Protein AF-A0AA36C3Q3-F1 (afdb_monomer)

Secondary structure (DSSP, 8-state):
--PPP---------HHHHHHHHHHHHHHHHHHHHHHHH----HHHHHHHHHHHHHHHHHH-TT----HHHHHHHHHHHHHHHHHHHHT----

Nearest PDB structures (foldseek):
  2oer-assembly1_A  TM=5.355E-01  e=8.664E+00  Pseudomonas aeruginosa
  5ys3-assembly1_A  TM=3.918E-01  e=6.915E+00  Citrobacter koseri ATCC BAA-895
  9cu8-assembly1_A  TM=4.021E-01  e=6.915E+00  synthetic construct

Mean predicted aligned error: 9.86 Å

Structure (mmCIF, N/CA/C/O backbone):
data_AF-A0AA36C3Q3-F1
#
_entry.id   AF-A0AA36C3Q3-F1
#
loop_
_atom_site.group_PDB
_atom_site.id
_atom_site.type_symbol
_atom_site.label_atom_id
_atom_site.label_alt_id
_atom_site.label_comp_id
_atom_site.label_asym_id
_atom_site.label_entity_id
_atom_site.label_seq_id
_atom_site.pdbx_PDB_ins_code
_atom_site.Cartn_x
_atom_site.Cartn_y
_atom_site.Cartn_z
_atom_site.occupancy
_atom_site.B_iso_or_equiv
_atom_site.auth_seq_id
_atom_site.auth_comp_id
_atom_site.auth_asym_id
_atom_site.auth_a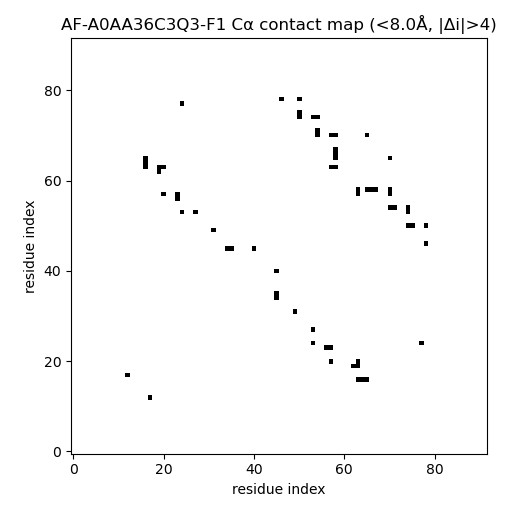tom_id
_atom_site.pdbx_PDB_model_num
ATOM 1 N N . MET A 1 1 ? 12.430 -6.342 51.608 1.00 42.44 1 MET A N 1
ATOM 2 C CA . MET A 1 1 ? 12.813 -6.571 50.197 1.00 42.44 1 MET A CA 1
ATOM 3 C C . MET A 1 1 ? 11.564 -6.938 49.411 1.00 42.44 1 MET A C 1
ATOM 5 O O . MET A 1 1 ? 11.040 -8.013 49.644 1.00 42.44 1 MET A O 1
ATOM 9 N N . LEU A 1 2 ? 11.076 -6.073 48.521 1.00 40.62 2 LEU A N 1
ATOM 10 C CA . LEU A 1 2 ? 10.014 -6.393 47.558 1.00 40.62 2 LEU A CA 1
ATOM 11 C C . LEU A 1 2 ? 10.379 -5.680 46.251 1.00 40.62 2 LEU A C 1
ATOM 13 O O . LEU A 1 2 ? 10.317 -4.457 46.172 1.00 40.62 2 LEU A O 1
ATOM 17 N N . ARG A 1 3 ? 10.860 -6.433 45.255 1.00 43.69 3 ARG A N 1
ATOM 18 C CA . ARG A 1 3 ? 11.034 -5.925 43.887 1.00 43.69 3 ARG A CA 1
ATOM 19 C C . ARG A 1 3 ? 9.690 -6.065 43.168 1.00 43.69 3 ARG A C 1
ATOM 21 O O . ARG A 1 3 ? 9.179 -7.183 43.139 1.00 43.69 3 ARG A O 1
ATOM 28 N N . PRO A 1 4 ? 9.136 -5.015 42.544 1.00 47.12 4 PRO A N 1
ATOM 29 C CA . PRO A 1 4 ? 8.052 -5.198 41.599 1.00 47.12 4 PRO A CA 1
ATOM 30 C C . PRO A 1 4 ? 8.631 -5.742 40.291 1.00 47.12 4 PRO A C 1
ATOM 32 O O . PRO A 1 4 ? 9.522 -5.151 39.674 1.00 47.12 4 PRO A O 1
ATOM 35 N N . SER A 1 5 ? 8.134 -6.908 39.897 1.00 47.00 5 SER A N 1
ATOM 36 C CA . SER A 1 5 ? 8.310 -7.510 38.584 1.00 47.00 5 SER A CA 1
ATOM 37 C C . SER A 1 5 ? 7.857 -6.526 37.503 1.00 47.00 5 SER A C 1
ATOM 39 O O . SER A 1 5 ? 6.739 -6.013 37.524 1.00 47.00 5 SER A O 1
ATOM 41 N N . LYS A 1 6 ? 8.739 -6.246 36.537 1.00 48.47 6 LYS A N 1
ATOM 42 C CA . LYS A 1 6 ? 8.367 -5.548 35.305 1.00 48.47 6 LYS A CA 1
ATOM 43 C C . LYS A 1 6 ? 7.358 -6.422 34.559 1.00 48.47 6 LYS A C 1
ATOM 45 O O . LYS A 1 6 ? 7.741 -7.389 33.911 1.00 48.47 6 LYS A O 1
ATOM 50 N N . GLN A 1 7 ? 6.076 -6.080 34.660 1.00 49.91 7 GLN A N 1
ATOM 51 C CA . GLN A 1 7 ? 5.036 -6.604 33.785 1.00 49.91 7 GLN A CA 1
ATOM 52 C C . GLN A 1 7 ? 5.324 -6.076 32.374 1.00 49.91 7 GLN A C 1
ATOM 54 O O . GLN A 1 7 ? 4.997 -4.935 32.036 1.00 49.91 7 GLN A O 1
ATOM 59 N N . SER A 1 8 ? 6.007 -6.881 31.564 1.00 47.03 8 SER A N 1
ATOM 60 C CA . SER A 1 8 ? 6.157 -6.643 30.133 1.00 47.03 8 SER A CA 1
ATOM 61 C C . SER A 1 8 ? 4.759 -6.504 29.533 1.00 47.03 8 SER A C 1
ATOM 63 O O . SER A 1 8 ? 3.964 -7.444 29.568 1.00 47.03 8 SER A O 1
ATOM 65 N N . ARG A 1 9 ? 4.428 -5.310 29.032 1.00 41.38 9 ARG A N 1
ATOM 66 C CA . ARG A 1 9 ? 3.200 -5.062 28.272 1.00 41.38 9 ARG A CA 1
ATOM 67 C C . ARG A 1 9 ? 3.250 -5.917 27.007 1.00 41.38 9 ARG A C 1
ATOM 69 O O . ARG A 1 9 ? 3.806 -5.495 26.002 1.00 41.38 9 ARG A O 1
ATOM 76 N N . CYS A 1 10 ? 2.652 -7.105 27.044 1.00 47.88 10 CYS A N 1
ATOM 77 C CA . CYS A 1 10 ? 2.108 -7.709 25.835 1.00 47.88 10 CYS A CA 1
ATOM 78 C C . CYS A 1 10 ? 0.932 -6.828 25.418 1.00 47.88 10 CYS A C 1
ATOM 80 O O . CYS A 1 10 ? -0.193 -7.004 25.888 1.00 47.88 10 CYS A O 1
ATOM 82 N N . THR A 1 11 ? 1.200 -5.822 24.587 1.00 45.78 11 THR A N 1
ATOM 83 C CA . THR A 1 11 ? 0.170 -5.144 23.803 1.00 45.78 11 THR A CA 1
ATOM 84 C C . THR A 1 11 ? -0.457 -6.198 22.907 1.00 45.78 11 THR A C 1
ATOM 86 O O . THR A 1 11 ? 0.021 -6.471 21.811 1.00 45.78 11 THR A O 1
ATOM 89 N N . THR A 1 12 ? -1.495 -6.853 23.424 1.00 51.47 12 THR A N 1
ATOM 90 C CA . THR A 1 12 ? -2.325 -7.781 22.665 1.00 51.47 12 THR A CA 1
ATOM 91 C C . THR A 1 12 ? -3.010 -6.940 21.601 1.00 51.47 12 THR A C 1
ATOM 93 O O . THR A 1 12 ? -4.019 -6.282 21.864 1.00 51.47 12 THR A O 1
ATOM 96 N N . VAL A 1 13 ? -2.398 -6.873 20.419 1.00 56.41 13 VAL A N 1
ATOM 97 C CA . VAL A 1 13 ? -3.036 -6.328 19.225 1.00 56.41 13 VAL A CA 1
ATOM 98 C C . VAL A 1 13 ? -4.329 -7.115 19.079 1.00 56.41 13 VAL A C 1
ATOM 100 O O . VAL A 1 13 ? -4.309 -8.345 19.025 1.00 56.41 13 VAL A O 1
ATOM 103 N N . ARG A 1 14 ? -5.469 -6.423 19.148 1.00 62.75 14 ARG A N 1
ATOM 104 C CA . ARG A 1 14 ? -6.775 -7.087 19.155 1.00 62.75 14 ARG A CA 1
ATOM 105 C C . ARG A 1 14 ? -6.863 -7.918 17.868 1.00 62.75 14 ARG A C 1
ATOM 107 O O . ARG A 1 14 ? -6.597 -7.347 16.810 1.00 62.75 14 ARG A O 1
ATOM 114 N N . PRO A 1 15 ? -7.236 -9.210 17.915 1.00 74.19 15 PRO A N 1
ATOM 115 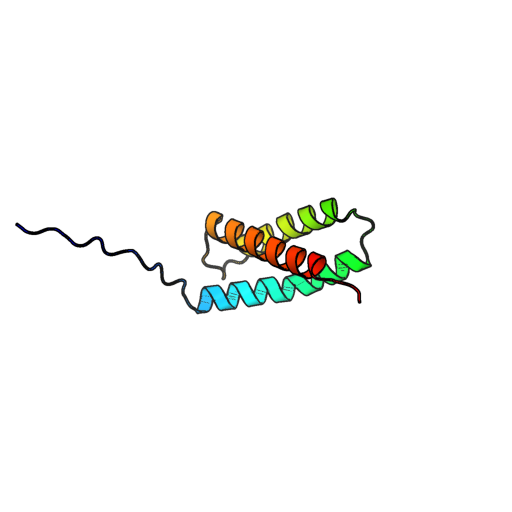C CA . PRO A 1 15 ? -7.277 -10.064 16.723 1.00 74.19 15 PRO A CA 1
ATOM 116 C C . PRO A 1 15 ? -8.043 -9.424 15.556 1.00 74.19 15 PRO A C 1
ATOM 118 O O . PRO A 1 15 ? -7.629 -9.511 14.405 1.00 74.19 15 PRO A O 1
ATOM 121 N N . GLN A 1 16 ? -9.096 -8.669 15.875 1.00 78.75 16 GLN A N 1
ATOM 122 C CA . GLN A 1 16 ? -9.882 -7.906 14.911 1.00 78.75 16 GLN A CA 1
ATOM 123 C C . GLN A 1 16 ? -9.076 -6.844 14.148 1.00 78.75 16 GLN A C 1
ATOM 125 O O . GLN A 1 16 ? -9.281 -6.660 12.953 1.00 78.75 16 GLN A O 1
ATOM 130 N N . THR A 1 17 ? -8.150 -6.149 14.810 1.00 78.62 17 THR A N 1
ATOM 131 C CA . THR A 1 17 ? -7.288 -5.148 14.169 1.00 78.62 17 THR A CA 1
ATOM 132 C C . THR A 1 17 ? -6.387 -5.808 13.133 1.00 78.62 17 THR A C 1
ATOM 134 O O . THR A 1 17 ? -6.268 -5.294 12.028 1.00 78.62 17 THR A O 1
ATOM 137 N N . TYR A 1 18 ? -5.811 -6.970 13.454 1.00 79.38 18 TYR A N 1
ATOM 138 C CA . TYR A 1 18 ? -5.002 -7.729 12.501 1.00 79.38 18 TYR A CA 1
ATOM 139 C C . TYR A 1 18 ? -5.823 -8.167 11.283 1.00 79.38 18 TYR A C 1
ATOM 141 O O . TYR A 1 18 ? -5.404 -7.940 10.152 1.00 79.38 18 TYR A O 1
ATOM 149 N N . VAL A 1 19 ? -7.019 -8.723 11.506 1.00 85.31 19 VAL A N 1
ATOM 150 C CA . VAL A 1 19 ? -7.928 -9.134 10.423 1.00 85.31 19 VAL A CA 1
ATOM 151 C C . VAL A 1 19 ? -8.307 -7.946 9.534 1.00 85.31 19 VAL A C 1
ATOM 153 O O . VAL A 1 19 ? -8.293 -8.063 8.311 1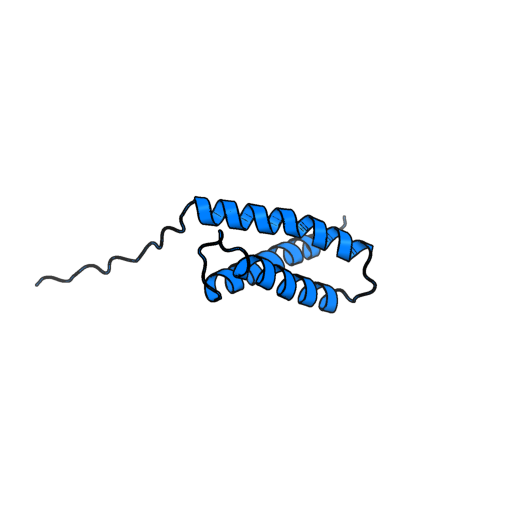.00 85.31 19 VAL A O 1
ATOM 156 N N . ASN A 1 20 ? -8.592 -6.784 10.127 1.00 86.94 20 ASN A N 1
ATOM 157 C CA . ASN A 1 20 ? -8.940 -5.577 9.378 1.00 86.94 20 ASN A CA 1
ATOM 158 C C . ASN A 1 20 ? -7.759 -5.057 8.546 1.00 86.94 20 ASN A C 1
ATOM 160 O O . ASN A 1 20 ? -7.955 -4.711 7.384 1.00 86.94 20 ASN A O 1
ATOM 164 N N . VAL A 1 21 ? -6.544 -5.047 9.110 1.00 87.94 21 VAL A N 1
ATOM 165 C CA . VAL A 1 21 ? -5.322 -4.684 8.375 1.00 87.94 21 VAL A CA 1
ATOM 166 C C . VAL A 1 21 ? -5.098 -5.646 7.212 1.00 87.94 21 VAL A C 1
ATOM 168 O O . VAL A 1 21 ? -4.907 -5.195 6.088 1.00 87.94 21 VAL A O 1
ATOM 171 N N . ALA A 1 22 ? -5.175 -6.956 7.454 1.00 88.19 22 ALA A N 1
ATOM 172 C CA . ALA A 1 22 ? -4.989 -7.966 6.416 1.00 88.19 22 ALA A CA 1
ATOM 173 C C . ALA A 1 22 ? -6.013 -7.812 5.283 1.00 88.19 22 ALA A C 1
ATOM 175 O O . ALA A 1 22 ? -5.645 -7.853 4.114 1.00 88.19 22 ALA A O 1
ATOM 176 N N . ARG A 1 23 ? -7.286 -7.557 5.614 1.00 89.00 23 ARG A N 1
ATOM 177 C CA . ARG A 1 23 ? -8.338 -7.293 4.622 1.00 89.00 23 ARG A CA 1
ATOM 178 C C . ARG A 1 23 ? -7.994 -6.101 3.727 1.00 89.00 23 ARG A C 1
ATOM 180 O O . ARG A 1 23 ? -8.195 -6.182 2.522 1.00 89.00 23 ARG A O 1
ATOM 187 N N . ILE A 1 24 ? -7.500 -5.010 4.310 1.00 89.06 24 ILE A N 1
ATOM 188 C CA . ILE A 1 24 ? -7.162 -3.786 3.570 1.00 89.06 24 ILE A CA 1
ATOM 189 C C . ILE A 1 24 ? -5.930 -4.002 2.701 1.00 89.06 24 ILE A C 1
ATOM 191 O O . ILE A 1 24 ? -5.963 -3.657 1.527 1.00 89.06 24 ILE A O 1
ATOM 195 N N . VAL A 1 25 ? -4.884 -4.630 3.241 1.00 90.00 25 VAL A N 1
ATOM 196 C CA . VAL A 1 25 ? -3.670 -4.952 2.480 1.00 90.00 25 VAL A CA 1
ATOM 197 C C . VAL A 1 25 ? -3.990 -5.859 1.290 1.00 90.00 25 VAL A C 1
ATOM 199 O O . VAL A 1 25 ? -3.551 -5.566 0.186 1.00 90.00 25 VAL A O 1
ATOM 202 N N . ASN A 1 26 ? -4.801 -6.903 1.485 1.00 90.00 26 ASN A N 1
ATOM 203 C CA . ASN A 1 26 ? -5.183 -7.820 0.407 1.00 90.00 26 ASN A CA 1
ATOM 204 C C . ASN A 1 26 ? -6.036 -7.134 -0.670 1.00 90.00 26 ASN A C 1
ATOM 206 O O . ASN A 1 26 ? -5.885 -7.423 -1.850 1.00 90.00 26 ASN A O 1
ATOM 210 N N . ALA A 1 27 ? -6.949 -6.239 -0.279 1.00 88.56 27 ALA A N 1
ATOM 211 C CA . ALA A 1 27 ? -7.732 -5.470 -1.245 1.00 88.56 27 ALA A CA 1
ATOM 212 C C . ALA A 1 27 ? -6.836 -4.514 -2.044 1.00 88.56 27 ALA A C 1
ATOM 214 O O . ALA A 1 27 ? -6.961 -4.420 -3.260 1.00 88.56 27 ALA A O 1
ATOM 215 N N . PHE A 1 28 ? -5.899 -3.858 -1.359 1.00 90.50 28 PHE A N 1
ATOM 216 C CA . PHE A 1 28 ? -4.959 -2.928 -1.965 1.00 90.50 28 PHE A CA 1
ATOM 217 C C . PHE A 1 28 ? -3.977 -3.622 -2.919 1.00 90.50 28 PHE A C 1
ATOM 219 O O . PHE A 1 28 ? -3.612 -3.051 -3.937 1.00 90.50 28 PHE A O 1
ATOM 226 N N . GLU A 1 29 ? -3.592 -4.871 -2.646 1.00 89.75 29 GLU A N 1
ATOM 227 C CA . GLU A 1 29 ? -2.728 -5.669 -3.528 1.00 89.75 29 GLU A CA 1
ATOM 228 C C . GLU A 1 29 ? -3.282 -5.780 -4.956 1.00 89.75 29 GLU A C 1
ATOM 230 O O . GLU A 1 29 ? -2.510 -5.731 -5.909 1.00 89.75 29 GLU A O 1
ATOM 235 N N . LEU A 1 30 ? -4.608 -5.843 -5.124 1.00 88.88 30 LEU A N 1
ATOM 236 C CA . LEU A 1 30 ? -5.242 -5.853 -6.446 1.00 88.88 30 LEU A CA 1
ATOM 237 C C . LEU A 1 30 ? -5.000 -4.542 -7.212 1.00 88.88 30 LEU A C 1
ATOM 239 O O . LEU A 1 30 ? -4.680 -4.588 -8.397 1.00 88.88 30 LEU A O 1
ATOM 243 N N . GLU A 1 31 ? -5.087 -3.391 -6.535 1.00 90.06 31 GLU A N 1
ATOM 244 C CA . GLU A 1 31 ? -4.777 -2.081 -7.134 1.00 90.06 31 GLU A CA 1
ATOM 245 C C . GLU A 1 31 ? -3.295 -1.984 -7.516 1.00 90.06 31 GLU A C 1
ATOM 247 O O . GLU A 1 31 ? -2.953 -1.472 -8.578 1.00 90.06 31 GLU A O 1
ATOM 252 N N . VAL A 1 32 ? -2.402 -2.526 -6.680 1.00 88.88 32 VAL A N 1
ATOM 253 C CA . VAL A 1 32 ? -0.958 -2.552 -6.962 1.00 88.88 32 VAL A CA 1
ATOM 254 C C . VAL A 1 32 ? -0.644 -3.391 -8.200 1.00 88.88 32 VAL A C 1
ATOM 256 O O . VAL A 1 32 ? 0.170 -2.973 -9.023 1.00 88.88 32 VAL A O 1
ATOM 259 N N . GLN A 1 33 ? -1.287 -4.553 -8.349 1.00 88.38 33 GLN A N 1
ATOM 260 C CA . GLN A 1 33 ? -1.141 -5.402 -9.535 1.00 88.38 33 GLN A CA 1
ATOM 261 C C . GLN A 1 33 ? -1.640 -4.689 -10.795 1.00 88.38 33 GLN A C 1
ATOM 263 O O . GLN A 1 33 ? -0.963 -4.717 -11.820 1.00 88.38 33 GLN A O 1
ATOM 268 N N . GLU A 1 34 ? -2.780 -3.998 -10.715 1.00 89.38 34 GLU A N 1
ATOM 269 C CA . GLU A 1 34 ? -3.292 -3.189 -11.824 1.00 89.38 34 GLU A CA 1
ATOM 270 C C . GLU A 1 34 ? -2.296 -2.088 -12.211 1.00 89.38 34 GLU A C 1
ATOM 272 O O . GLU A 1 34 ? -1.908 -1.995 -13.375 1.00 89.38 34 GLU A O 1
ATOM 277 N N . TRP A 1 35 ? -1.791 -1.317 -11.242 1.00 89.75 35 TRP A N 1
ATOM 278 C CA . TRP A 1 35 ? -0.802 -0.270 -11.512 1.00 89.75 35 TRP A CA 1
ATOM 279 C C . TRP A 1 35 ? 0.499 -0.820 -12.089 1.00 89.75 35 TRP A C 1
ATOM 281 O O . TRP A 1 35 ? 1.098 -0.167 -12.937 1.00 89.75 35 TRP A O 1
ATOM 291 N N . GLY A 1 36 ? 0.9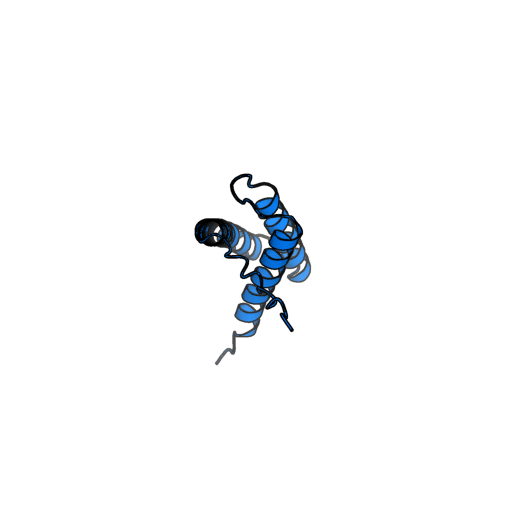30 -2.011 -11.673 1.00 85.44 36 GLY A N 1
ATOM 292 C CA . GLY A 1 36 ? 2.096 -2.674 -12.255 1.00 85.44 36 GLY A CA 1
ATOM 293 C C . GLY A 1 36 ? 1.932 -3.006 -13.743 1.00 85.44 36 GLY A C 1
ATOM 294 O O . GLY A 1 36 ? 2.926 -3.058 -14.460 1.00 85.44 36 GLY A O 1
ATOM 295 N N . LEU A 1 37 ? 0.697 -3.201 -14.216 1.00 84.69 37 LEU A N 1
ATOM 296 C CA . LEU A 1 37 ? 0.392 -3.527 -15.612 1.00 84.69 37 LEU A CA 1
ATOM 297 C C . LEU A 1 37 ? 0.087 -2.295 -16.471 1.00 84.69 37 LEU A C 1
ATOM 299 O O . LEU A 1 37 ? 0.317 -2.326 -17.678 1.00 84.69 37 LEU A O 1
ATOM 303 N N . THR A 1 38 ? -0.471 -1.238 -15.878 1.00 90.38 38 THR A N 1
ATOM 304 C CA . THR A 1 38 ? -0.979 -0.076 -16.627 1.00 90.38 38 THR A CA 1
ATOM 305 C C . THR A 1 38 ? -0.127 1.180 -16.492 1.00 90.38 38 THR A C 1
ATOM 307 O O . THR A 1 38 ? -0.371 2.147 -17.209 1.00 90.38 38 THR A O 1
ATOM 310 N N . SER A 1 39 ? 0.797 1.230 -15.532 1.00 86.88 39 SER A N 1
ATOM 311 C CA . SER A 1 39 ? 1.592 2.427 -15.256 1.00 86.88 39 SER A CA 1
ATOM 312 C C . SER A 1 39 ? 2.894 2.434 -16.049 1.00 86.88 39 SER A C 1
ATOM 314 O O . SER A 1 39 ? 3.638 1.459 -16.036 1.00 86.88 39 SER A O 1
ATOM 316 N N . ASP A 1 40 ? 3.225 3.583 -16.637 1.00 89.75 40 ASP A N 1
ATOM 317 C CA . ASP A 1 40 ? 4.540 3.849 -17.241 1.00 89.75 40 ASP A CA 1
ATOM 318 C C . ASP A 1 40 ? 5.594 4.300 -16.201 1.00 89.75 40 ASP A C 1
ATOM 320 O O . ASP A 1 40 ? 6.691 4.739 -16.553 1.00 89.75 40 ASP A O 1
ATOM 324 N N . ALA A 1 41 ? 5.254 4.266 -14.908 1.00 87.12 41 ALA A N 1
ATOM 325 C CA . ALA A 1 41 ? 6.150 4.671 -13.828 1.00 87.12 41 ALA A CA 1
ATOM 326 C C . ALA A 1 41 ? 7.322 3.694 -13.662 1.00 87.12 41 ALA A C 1
ATOM 328 O O . ALA A 1 41 ? 7.176 2.484 -13.834 1.00 87.12 41 ALA A O 1
ATOM 329 N N . THR A 1 42 ? 8.482 4.203 -13.237 1.00 89.44 42 THR A N 1
ATOM 330 C CA . THR A 1 42 ? 9.597 3.319 -12.866 1.00 89.44 42 THR A CA 1
ATOM 331 C C . THR A 1 42 ? 9.245 2.490 -11.621 1.00 89.44 42 THR A C 1
ATOM 333 O O . THR A 1 42 ? 8.399 2.910 -10.821 1.00 89.44 42 THR A O 1
ATOM 336 N N . PRO A 1 43 ? 9.909 1.343 -11.388 1.00 85.69 43 PRO A N 1
ATOM 337 C CA . PRO A 1 43 ? 9.685 0.530 -10.191 1.00 85.69 43 PRO A CA 1
ATOM 338 C C . PRO A 1 43 ? 9.803 1.317 -8.875 1.00 85.69 43 PRO A C 1
ATOM 340 O O . PRO A 1 43 ? 9.022 1.106 -7.945 1.00 85.69 43 PRO A O 1
ATOM 343 N N . GLU A 1 44 ? 10.732 2.270 -8.792 1.00 86.88 44 GLU A N 1
ATOM 344 C CA . GLU A 1 44 ? 10.924 3.128 -7.618 1.00 86.88 44 GLU A CA 1
ATOM 345 C C . GLU A 1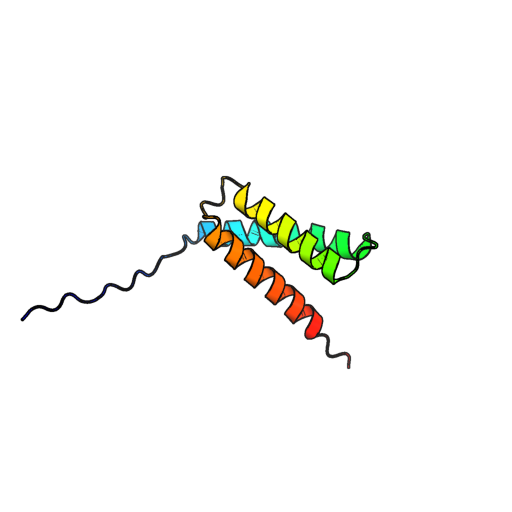 44 ? 9.750 4.091 -7.437 1.00 86.88 44 GLU A C 1
ATOM 347 O O . GLU A 1 44 ? 9.2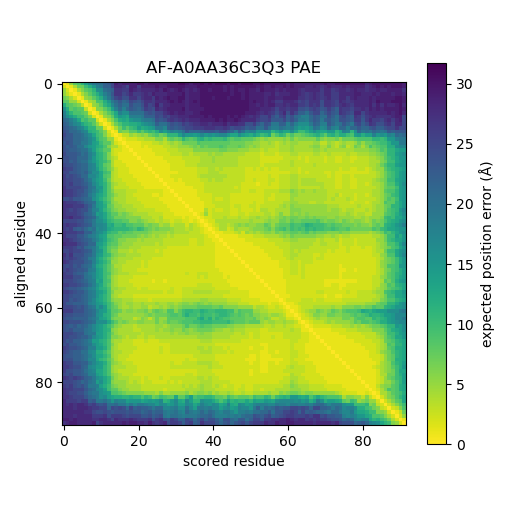23 4.231 -6.333 1.00 86.88 44 GLU A O 1
ATOM 352 N N . GLN A 1 45 ? 9.306 4.726 -8.525 1.00 89.00 45 G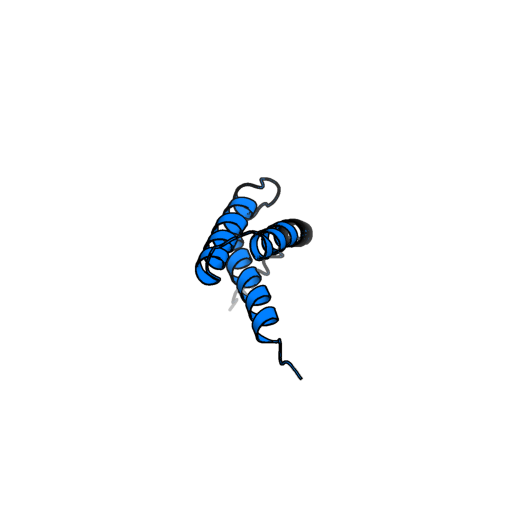LN A N 1
ATOM 353 C CA . GLN A 1 45 ? 8.156 5.630 -8.510 1.00 89.00 45 GLN A CA 1
ATOM 354 C C . GLN A 1 45 ? 6.876 4.889 -8.123 1.00 89.00 45 GLN A C 1
ATOM 356 O O . GLN A 1 45 ? 6.099 5.384 -7.304 1.00 89.00 45 GLN A O 1
ATOM 361 N N . LEU A 1 46 ? 6.683 3.683 -8.662 1.00 88.75 46 LEU A N 1
ATOM 362 C CA . LEU A 1 46 ? 5.561 2.828 -8.309 1.00 88.75 46 LEU A CA 1
ATOM 363 C C . LEU A 1 46 ? 5.635 2.421 -6.832 1.00 88.75 46 LEU A C 1
ATOM 365 O O . LEU A 1 46 ? 4.647 2.528 -6.115 1.00 88.75 46 LEU A O 1
ATOM 369 N N . THR A 1 47 ? 6.816 2.059 -6.331 1.00 90.69 47 THR A N 1
ATOM 370 C CA . THR A 1 47 ? 7.010 1.713 -4.915 1.00 90.69 47 THR A CA 1
ATOM 371 C C . THR A 1 47 ? 6.666 2.879 -3.979 1.00 90.69 47 THR A C 1
ATOM 373 O O . THR A 1 47 ? 6.003 2.675 -2.958 1.00 90.69 47 THR A O 1
ATOM 376 N N . GLU A 1 48 ? 7.073 4.107 -4.308 1.00 93.06 48 GLU A N 1
ATOM 377 C CA . GLU A 1 48 ? 6.730 5.300 -3.518 1.00 93.06 48 GLU A CA 1
ATOM 378 C C . GLU A 1 48 ? 5.237 5.649 -3.587 1.00 93.06 48 GLU A C 1
ATOM 380 O O . GLU A 1 48 ? 4.640 6.033 -2.573 1.00 93.06 48 GLU A O 1
ATOM 385 N N . LEU A 1 49 ? 4.600 5.448 -4.745 1.00 92.31 49 LEU A N 1
ATOM 386 C CA . LEU A 1 49 ? 3.152 5.593 -4.891 1.00 92.31 49 LEU A CA 1
ATOM 387 C C . LEU A 1 49 ? 2.413 4.597 -3.989 1.00 92.31 49 LEU A C 1
ATOM 389 O O . LEU A 1 49 ? 1.544 4.994 -3.212 1.00 92.31 49 LEU A O 1
ATOM 393 N N . VAL A 1 50 ? 2.798 3.322 -4.043 1.00 92.94 50 VAL A N 1
ATOM 394 C CA . VAL A 1 50 ? 2.201 2.236 -3.256 1.00 92.94 50 VAL A CA 1
ATOM 395 C C . VAL A 1 50 ? 2.369 2.493 -1.756 1.00 92.94 50 VAL A C 1
ATOM 397 O O . VAL A 1 50 ? 1.396 2.389 -1.010 1.00 92.94 50 VAL A O 1
ATOM 400 N N . LYS A 1 51 ? 3.565 2.899 -1.301 1.00 94.50 51 LYS A N 1
ATOM 401 C CA . LYS A 1 51 ? 3.814 3.296 0.099 1.00 94.50 51 LYS A CA 1
ATOM 402 C C . LYS A 1 51 ? 2.871 4.407 0.551 1.00 94.50 51 LYS A C 1
ATOM 404 O O . LYS A 1 51 ? 2.249 4.296 1.607 1.00 94.50 51 LYS A O 1
ATOM 409 N N . THR A 1 52 ? 2.782 5.468 -0.248 1.00 94.81 52 THR A N 1
ATOM 410 C CA . THR A 1 52 ? 1.975 6.653 0.064 1.00 94.81 52 THR A CA 1
ATOM 411 C C . THR A 1 52 ? 0.495 6.296 0.143 1.00 94.81 52 THR A C 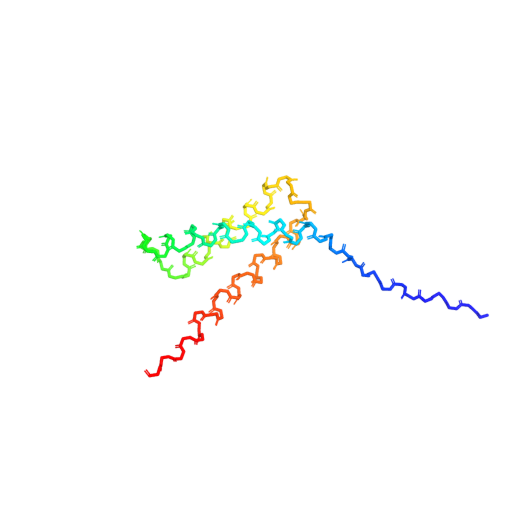1
ATOM 413 O O . THR A 1 52 ? -0.168 6.588 1.134 1.00 94.81 52 THR A O 1
ATOM 416 N N . ARG A 1 53 ? -0.014 5.583 -0.863 1.00 94.00 53 ARG A N 1
ATOM 417 C CA . ARG A 1 53 ? -1.423 5.193 -0.940 1.00 94.00 53 ARG A CA 1
ATOM 418 C C . ARG A 1 53 ? -1.816 4.215 0.160 1.00 94.00 53 ARG A C 1
ATOM 420 O O . ARG A 1 53 ? -2.837 4.428 0.805 1.00 94.00 53 ARG A O 1
ATOM 427 N N . LEU A 1 54 ? -0.996 3.200 0.438 1.00 93.81 54 LEU A N 1
ATOM 428 C CA . LEU A 1 54 ? -1.273 2.266 1.530 1.00 93.81 54 LEU A CA 1
ATOM 429 C C . LEU A 1 54 ? -1.312 2.986 2.882 1.00 93.81 54 LEU A C 1
ATOM 431 O O . LEU A 1 54 ? -2.177 2.701 3.708 1.00 93.81 54 LEU A O 1
ATOM 435 N N . MET A 1 55 ? -0.404 3.942 3.104 1.00 94.38 55 MET A N 1
ATOM 436 C CA . MET A 1 55 ? -0.425 4.776 4.304 1.00 94.38 55 MET A CA 1
ATOM 437 C C . MET A 1 55 ? -1.743 5.543 4.419 1.00 94.38 55 MET A C 1
ATOM 439 O O . MET A 1 55 ? -2.379 5.473 5.470 1.00 94.38 55 MET A O 1
ATOM 443 N N . ASP A 1 56 ? -2.172 6.208 3.344 1.00 92.25 56 ASP A N 1
ATOM 444 C CA . ASP A 1 56 ? -3.433 6.953 3.298 1.00 92.25 56 ASP A CA 1
ATOM 445 C C . ASP A 1 56 ? -4.638 6.047 3.597 1.00 92.25 56 ASP A C 1
ATOM 447 O O . ASP A 1 56 ? -5.482 6.401 4.422 1.00 92.25 56 ASP A O 1
ATOM 451 N N . PHE A 1 57 ? -4.699 4.849 3.011 1.00 89.56 57 PHE A N 1
ATOM 452 C CA . PHE A 1 57 ? -5.758 3.871 3.285 1.00 89.56 57 PHE A CA 1
ATOM 453 C C . PHE A 1 57 ? -5.817 3.473 4.764 1.00 89.56 57 PHE A C 1
ATOM 455 O O . PHE A 1 57 ? -6.894 3.451 5.364 1.00 89.56 57 PHE A O 1
ATOM 462 N N . LEU A 1 58 ? -4.660 3.198 5.369 1.00 90.12 58 LEU A N 1
ATOM 463 C CA . LEU A 1 58 ? -4.575 2.754 6.758 1.00 90.12 58 LEU A CA 1
ATOM 464 C C . LEU A 1 58 ? -4.935 3.854 7.765 1.00 90.12 58 LEU A C 1
ATOM 466 O O . LEU A 1 58 ? -5.518 3.548 8.802 1.00 90.12 58 LEU A O 1
ATOM 470 N N . VAL A 1 59 ? -4.592 5.118 7.486 1.00 89.56 59 VAL A N 1
ATOM 471 C CA . VAL A 1 59 ? -4.899 6.246 8.391 1.00 89.56 59 VAL A CA 1
ATOM 472 C C . VAL A 1 59 ? -6.298 6.827 8.184 1.00 89.56 59 VAL A C 1
ATOM 474 O O . VAL A 1 59 ? -6.828 7.463 9.095 1.00 89.56 59 VAL A O 1
ATOM 477 N N . THR A 1 60 ? -6.898 6.633 7.006 1.00 87.19 60 THR A N 1
ATOM 478 C CA . THR A 1 60 ? -8.225 7.187 6.684 1.00 87.19 60 THR A CA 1
ATOM 479 C C . THR A 1 60 ? -9.360 6.231 7.063 1.00 87.19 60 THR A C 1
ATOM 481 O O . THR A 1 60 ? -10.473 6.686 7.349 1.00 87.19 60 THR A O 1
ATOM 484 N N . ASP A 1 61 ? -9.109 4.916 7.125 1.00 83.94 61 ASP A N 1
ATOM 485 C CA . ASP A 1 61 ? -10.114 3.949 7.577 1.00 83.94 61 ASP A CA 1
ATOM 486 C C . ASP A 1 61 ? -10.343 4.065 9.093 1.00 83.94 61 ASP A C 1
ATOM 488 O O . ASP A 1 61 ? -9.566 3.591 9.920 1.00 83.94 61 ASP A O 1
ATOM 492 N N . ARG A 1 62 ? -11.476 4.662 9.474 1.00 73.81 62 ARG A N 1
ATOM 493 C CA . ARG A 1 62 ? -11.872 4.848 10.880 1.00 73.81 62 ARG A CA 1
ATOM 494 C C . ARG A 1 62 ? -12.118 3.532 11.632 1.00 73.81 62 ARG A C 1
ATOM 496 O O . ARG A 1 62 ? -12.189 3.548 12.858 1.00 73.81 62 ARG A O 1
ATOM 503 N N . ASN A 1 63 ? -12.254 2.405 10.931 1.00 78.56 63 ASN A N 1
ATOM 504 C CA . ASN A 1 63 ? -12.404 1.080 11.539 1.00 78.56 63 ASN A CA 1
ATOM 505 C C . ASN A 1 63 ? -11.050 0.451 11.903 1.00 78.56 63 ASN A C 1
ATOM 507 O O . ASN A 1 63 ? -10.992 -0.496 12.698 1.00 78.56 63 ASN A O 1
ATOM 511 N N . LEU A 1 64 ? -9.954 0.968 11.343 1.00 78.50 64 LEU A N 1
ATOM 512 C CA . LEU A 1 64 ? -8.603 0.669 11.783 1.00 78.50 64 LEU A CA 1
ATOM 513 C C . LEU A 1 64 ? -8.290 1.557 12.985 1.00 78.50 64 LEU A C 1
ATOM 515 O O . LEU A 1 64 ? -7.775 2.659 12.867 1.00 78.50 64 LEU A O 1
ATOM 519 N N . ASN A 1 65 ? -8.614 1.069 14.180 1.00 81.00 65 ASN A N 1
ATOM 520 C CA . ASN A 1 65 ? -8.229 1.710 15.438 1.00 81.00 65 ASN A CA 1
ATOM 521 C C . ASN A 1 65 ? -6.707 1.570 15.685 1.00 81.00 65 ASN A C 1
ATOM 523 O O . ASN A 1 65 ? -6.289 0.897 16.632 1.00 81.00 65 ASN A O 1
ATOM 527 N N . ILE A 1 66 ? -5.892 2.143 14.793 1.00 84.44 66 ILE A N 1
ATOM 528 C CA . ILE A 1 66 ? -4.427 2.171 14.824 1.00 84.44 66 ILE A CA 1
ATOM 529 C C . ILE A 1 66 ? -3.935 3.612 14.693 1.00 84.44 66 ILE A C 1
ATOM 531 O O . ILE A 1 66 ? -4.555 4.443 14.034 1.00 84.44 66 ILE A O 1
ATOM 535 N N . ASP A 1 67 ? -2.810 3.917 15.326 1.00 88.25 67 ASP A N 1
ATOM 536 C CA . ASP A 1 67 ? -2.154 5.213 15.194 1.00 88.25 67 ASP A CA 1
ATOM 537 C C . ASP A 1 67 ? -1.202 5.248 13.982 1.00 88.25 67 ASP A C 1
ATOM 539 O O . ASP A 1 67 ? -0.850 4.220 13.396 1.00 88.25 67 ASP A O 1
ATOM 543 N N . LYS A 1 68 ? -0.731 6.451 13.633 1.00 88.25 68 LYS A N 1
ATOM 544 C CA . LYS A 1 68 ? 0.157 6.682 12.484 1.00 88.25 68 LYS A CA 1
ATOM 545 C C . LYS A 1 68 ? 1.485 5.914 12.568 1.00 88.25 68 LYS A C 1
ATOM 547 O O . LYS A 1 68 ? 2.012 5.522 11.530 1.00 88.25 68 LYS A O 1
ATOM 552 N N . SER A 1 69 ? 2.034 5.689 13.765 1.00 91.06 69 SER A N 1
ATOM 553 C CA . SER A 1 69 ? 3.264 4.902 13.937 1.00 91.06 69 SER A CA 1
ATOM 554 C C . SER A 1 69 ? 3.012 3.436 13.603 1.00 91.06 69 SER A C 1
ATOM 556 O O . SER A 1 69 ? 3.784 2.835 12.857 1.00 91.06 69 SER A O 1
ATOM 558 N N . THR A 1 70 ? 1.906 2.879 14.102 1.00 89.56 70 THR A N 1
ATOM 559 C CA . THR A 1 70 ? 1.492 1.506 13.786 1.00 89.56 70 THR A CA 1
ATOM 560 C C . THR A 1 70 ? 1.218 1.342 12.288 1.00 89.56 70 THR A C 1
ATOM 562 O O . THR A 1 70 ? 1.705 0.389 11.681 1.00 89.56 70 THR A O 1
ATOM 565 N N . ALA A 1 71 ? 0.508 2.289 11.663 1.00 91.69 71 ALA A N 1
ATOM 566 C CA . ALA A 1 71 ? 0.262 2.282 10.219 1.00 91.69 71 ALA A CA 1
ATOM 567 C C . ALA A 1 71 ? 1.571 2.318 9.410 1.00 91.69 71 ALA A C 1
ATOM 569 O O . ALA A 1 71 ? 1.763 1.499 8.515 1.00 91.69 71 ALA A O 1
ATOM 570 N N . SER A 1 72 ? 2.512 3.194 9.778 1.00 93.38 72 SER A N 1
ATOM 571 C CA . SER A 1 72 ? 3.835 3.280 9.143 1.00 93.38 72 SER A CA 1
ATOM 572 C C . SER A 1 72 ? 4.601 1.953 9.212 1.00 93.38 72 SER A C 1
ATOM 574 O O . SER A 1 72 ? 5.195 1.508 8.226 1.00 93.38 72 SER A O 1
ATOM 576 N N . GLU A 1 73 ? 4.550 1.264 10.355 1.00 93.38 73 GLU A N 1
ATOM 577 C CA . GLU A 1 73 ? 5.204 -0.035 10.500 1.00 93.38 73 GLU A CA 1
ATOM 578 C C . GLU A 1 73 ? 4.541 -1.129 9.649 1.00 93.38 73 GLU A C 1
ATOM 580 O O . GLU A 1 73 ? 5.248 -1.948 9.052 1.00 93.38 73 GLU A O 1
ATOM 585 N N . VAL A 1 74 ? 3.208 -1.117 9.536 1.00 92.06 74 VAL A N 1
ATOM 586 C CA . VAL A 1 74 ? 2.462 -2.005 8.629 1.00 92.06 74 VAL A CA 1
ATOM 587 C C . VAL A 1 74 ? 2.870 -1.761 7.178 1.00 92.06 74 VAL A C 1
ATOM 589 O O . VAL A 1 74 ? 3.206 -2.726 6.489 1.00 92.06 74 VAL A O 1
ATOM 592 N N . VAL A 1 75 ? 2.911 -0.502 6.724 1.00 94.31 75 VAL A N 1
ATOM 593 C CA . VAL A 1 75 ? 3.350 -0.147 5.362 1.00 94.31 75 VAL A CA 1
ATOM 594 C C . VAL A 1 75 ? 4.753 -0.687 5.113 1.00 94.31 75 VAL A C 1
ATOM 596 O O . VAL A 1 75 ? 4.964 -1.457 4.179 1.00 94.31 75 VAL A O 1
ATOM 599 N N . ARG A 1 76 ? 5.712 -0.364 5.991 1.00 93.69 76 ARG A N 1
ATOM 600 C CA . ARG A 1 76 ? 7.113 -0.775 5.830 1.00 93.69 76 ARG A CA 1
ATOM 601 C C . ARG A 1 76 ? 7.261 -2.292 5.708 1.00 93.69 76 ARG A C 1
ATOM 603 O O . ARG A 1 76 ? 7.992 -2.763 4.841 1.00 93.69 76 ARG A O 1
ATOM 610 N N . ARG A 1 77 ? 6.589 -3.058 6.575 1.00 92.94 77 ARG A N 1
ATOM 611 C CA . ARG A 1 77 ? 6.649 -4.530 6.563 1.00 92.94 77 ARG A CA 1
ATOM 612 C C . ARG A 1 77 ? 5.964 -5.126 5.332 1.00 92.94 77 ARG A C 1
ATOM 614 O O . AR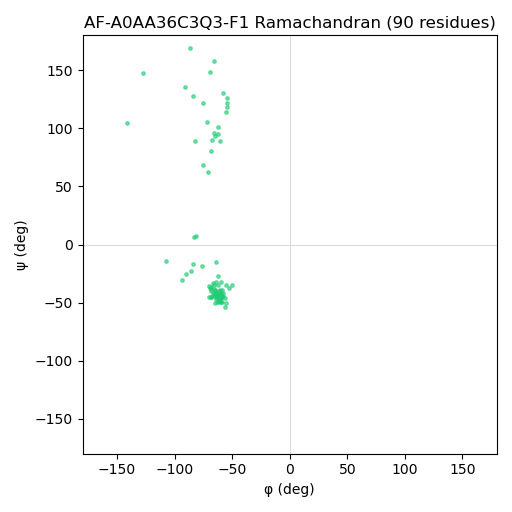G A 1 77 ? 6.470 -6.103 4.792 1.00 92.94 77 ARG A O 1
ATOM 621 N N . THR A 1 78 ? 4.852 -4.542 4.892 1.00 92.38 78 THR A N 1
ATOM 622 C CA . THR A 1 78 ? 4.101 -5.000 3.713 1.00 92.38 78 THR A CA 1
ATOM 623 C C . THR A 1 78 ? 4.925 -4.826 2.443 1.00 92.38 78 THR A C 1
ATOM 625 O O . THR A 1 78 ? 5.136 -5.793 1.719 1.00 92.38 78 THR A O 1
ATOM 628 N N . ILE A 1 79 ? 5.488 -3.633 2.230 1.00 92.06 79 ILE A N 1
ATOM 629 C CA . ILE A 1 79 ? 6.332 -3.353 1.063 1.00 92.06 79 ILE A CA 1
ATOM 630 C C . ILE A 1 79 ? 7.581 -4.234 1.064 1.00 92.06 79 ILE A C 1
ATOM 632 O O . ILE A 1 79 ? 7.901 -4.836 0.047 1.00 92.06 79 ILE A O 1
ATOM 636 N N . ALA A 1 80 ? 8.260 -4.365 2.209 1.00 90.62 80 ALA A N 1
ATOM 637 C CA . ALA A 1 80 ? 9.431 -5.234 2.316 1.00 90.62 80 ALA A CA 1
ATOM 638 C C . ALA A 1 80 ? 9.098 -6.695 1.977 1.00 90.62 80 ALA A C 1
ATOM 640 O O . ALA A 1 80 ? 9.883 -7.360 1.313 1.00 90.62 80 ALA A O 1
ATOM 641 N N . ARG A 1 81 ? 7.926 -7.187 2.403 1.00 90.50 81 ARG A N 1
ATOM 642 C CA . ARG A 1 81 ? 7.456 -8.534 2.064 1.00 90.50 81 ARG A CA 1
ATOM 643 C C . ARG A 1 81 ? 7.213 -8.684 0.563 1.00 90.50 81 ARG A C 1
ATOM 645 O O . ARG A 1 81 ? 7.649 -9.680 0.004 1.00 90.50 81 ARG A O 1
ATOM 652 N N . TRP A 1 82 ? 6.530 -7.733 -0.071 1.00 88.81 82 TRP A N 1
ATOM 653 C CA . TRP A 1 82 ? 6.261 -7.791 -1.509 1.00 88.81 82 TRP A CA 1
ATOM 654 C C . TRP A 1 82 ? 7.545 -7.734 -2.338 1.00 88.81 82 TRP A C 1
ATOM 656 O O . TRP A 1 82 ? 7.731 -8.577 -3.207 1.00 88.81 82 TRP A O 1
ATOM 666 N N . LEU A 1 83 ? 8.472 -6.832 -2.009 1.00 85.69 83 LEU A N 1
ATOM 667 C CA . LEU A 1 83 ? 9.763 -6.747 -2.699 1.00 85.69 83 LEU A CA 1
ATOM 668 C C . LEU A 1 83 ? 10.617 -8.006 -2.497 1.00 85.69 83 LEU A C 1
ATOM 670 O O . LEU A 1 83 ? 11.216 -8.490 -3.449 1.00 85.69 83 LEU A O 1
ATOM 674 N N . ALA A 1 84 ? 10.628 -8.578 -1.289 1.00 84.31 84 ALA A N 1
ATOM 675 C CA . ALA A 1 84 ? 11.352 -9.821 -1.026 1.00 84.31 84 ALA A CA 1
ATOM 676 C C . ALA A 1 84 ? 10.795 -11.009 -1.826 1.00 84.31 84 ALA A C 1
ATOM 678 O O . ALA A 1 84 ? 11.557 -11.890 -2.201 1.00 84.31 84 ALA A O 1
ATOM 679 N N . ILE A 1 85 ? 9.485 -11.045 -2.097 1.00 74.69 85 ILE A N 1
ATOM 680 C CA . ILE A 1 85 ? 8.891 -12.064 -2.976 1.00 74.69 85 ILE A CA 1
ATOM 681 C C . ILE A 1 85 ? 9.358 -11.855 -4.422 1.00 74.69 85 ILE A C 1
ATOM 683 O O . ILE A 1 85 ? 9.688 -12.834 -5.080 1.00 74.69 85 ILE A O 1
ATOM 687 N N . CYS A 1 86 ? 9.448 -10.607 -4.892 1.00 62.88 86 CYS A N 1
ATOM 688 C CA . CYS A 1 86 ? 9.951 -10.302 -6.234 1.00 62.88 86 CYS A CA 1
ATOM 689 C C . CYS A 1 86 ? 11.439 -10.653 -6.418 1.00 62.88 86 CYS A C 1
ATOM 691 O O . CYS A 1 86 ? 11.832 -11.077 -7.497 1.00 62.88 86 CYS A O 1
ATOM 693 N N . GLU A 1 87 ? 12.275 -10.497 -5.386 1.00 56.84 87 GLU A N 1
ATOM 694 C CA . GLU A 1 87 ? 13.698 -10.886 -5.442 1.00 56.84 87 GLU A CA 1
ATOM 695 C C . GLU A 1 87 ? 13.924 -12.405 -5.339 1.00 56.84 87 GLU A C 1
ATOM 697 O O . GLU A 1 87 ? 14.990 -12.893 -5.708 1.00 56.84 87 GLU A O 1
ATOM 702 N N . LEU A 1 88 ? 12.934 -13.162 -4.853 1.00 51.19 88 LEU A N 1
ATOM 703 C CA . LEU A 1 88 ? 12.992 -14.625 -4.739 1.00 51.19 88 LEU A CA 1
ATOM 704 C C . LEU A 1 88 ? 12.671 -15.355 -6.054 1.00 51.19 88 LEU A C 1
ATOM 706 O O . LEU A 1 88 ? 12.592 -16.585 -6.051 1.00 51.19 88 LEU A O 1
ATOM 710 N N . ASP A 1 89 ? 12.521 -14.634 -7.166 1.00 49.50 89 ASP A N 1
ATOM 711 C CA . ASP A 1 89 ? 12.399 -15.216 -8.503 1.00 49.50 89 ASP A CA 1
ATOM 712 C C . ASP A 1 89 ? 13.778 -15.711 -8.990 1.00 49.50 89 ASP A C 1
ATOM 714 O O . ASP A 1 89 ? 14.428 -15.144 -9.875 1.00 49.50 89 ASP A O 1
ATOM 718 N N . PHE A 1 90 ? 14.275 -16.767 -8.332 1.00 49.91 90 PHE A N 1
ATOM 719 C CA . PHE A 1 90 ? 15.379 -17.585 -8.818 1.00 49.91 90 PHE A CA 1
ATOM 720 C C . PHE A 1 90 ? 14.878 -18.339 -10.050 1.00 49.91 90 PHE A C 1
ATOM 722 O O . PHE A 1 90 ? 14.459 -19.489 -9.949 1.00 49.91 90 PHE A O 1
ATOM 729 N N . ASN A 1 91 ? 14.864 -17.669 -11.199 1.00 51.38 91 ASN A N 1
ATOM 730 C CA . ASN A 1 91 ? 14.604 -18.334 -12.466 1.00 51.38 91 ASN A CA 1
ATOM 731 C C . ASN A 1 91 ? 15.596 -19.503 -12.633 1.00 51.38 91 ASN A C 1
ATOM 733 O O . ASN A 1 91 ? 16.814 -19.307 -12.563 1.00 51.38 91 ASN A O 1
ATOM 737 N N . GLU A 1 92 ? 15.024 -20.700 -12.788 1.00 41.19 92 GLU A N 1
ATOM 738 C CA . GLU A 1 92 ? 15.646 -21.982 -13.149 1.00 41.19 92 GLU A CA 1
ATOM 739 C C . GLU A 1 92 ? 15.951 -22.039 -14.654 1.00 41.19 92 GLU A C 1
ATOM 741 O O . GLU A 1 92 ? 15.123 -21.530 -15.448 1.00 41.19 92 GLU A O 1
#

pLDDT: mean 79.32, std 17.15, range [40.62, 94.81]

Sequence (92 aa):
MLRPSKQSRCTTVRPQTYVNVARIVNAFELEVQEWGLTSDATPEQLTELVKTRLMDFLVTDRNLNIDKSTASEVVRRTIARWLAICELDFNE

Radius of gyration: 17.6 Å; Cα contacts (8 Å, |Δi|>4): 33; chains: 1; bounding box: 28×29×67 Å

Organism: NCBI:txid96644

Solvent-accessible surface area (backbone atoms only — not comparable to full-atom values): 5680 Å² total; per-residue (Å²): 142,83,81,82,78,81,77,76,80,78,77,72,72,53,70,65,56,54,53,51,49,50,54,50,53,60,57,46,48,54,54,52,53,49,46,70,75,73,49,92,61,52,76,67,57,46,52,53,49,51,49,51,50,53,40,51,55,48,70,66,39,82,85,47,92,61,53,74,68,59,38,51,51,51,42,54,53,50,51,52,50,55,53,52,57,65,72,64,67,73,80,128

Foldseek 3Di:
DDDDDPPDPPPPPPVQLVVVLVVLLVVLVVVLVVCVVPPPDDPVRSLVVSLVVQLCSLVVPPSNPDDSVRSNVSSVVSSVVVVVVVVPCPPD